Protein AF-A0A1G0MBU3-F1 (afdb_monomer_lite)

pLDDT: mean 91.63, std 8.99, range [45.06, 98.5]

Secondary structure (DSSP, 8-state):
-HHHHHHHHHHTT-HHHHHHHHHHHHS----SSS------PPP-TTTT-SHHHHHHHHHHHHHHHTTTSS-HHHHHHHTT---S-SSPPPPHHHHHH-TTS-HHHH-TT--

Radius of gyration: 19.27 Å; chains: 1; bounding box: 40×34×48 Å

Structure (mmCIF, N/CA/C/O backbone):
data_AF-A0A1G0MBU3-F1
#
_entry.id   AF-A0A1G0MBU3-F1
#
loop_
_atom_site.group_PDB
_atom_site.id
_atom_site.type_symbol
_atom_site.label_atom_id
_atom_site.label_alt_id
_atom_site.label_comp_id
_atom_site.label_asym_id
_atom_site.label_entity_id
_atom_site.label_seq_id
_atom_site.pdbx_PDB_ins_code
_atom_site.Cartn_x
_atom_site.Cartn_y
_atom_site.Cartn_z
_atom_site.occupancy
_atom_site.B_iso_or_equiv
_atom_site.auth_seq_id
_atom_site.auth_comp_id
_atom_site.auth_asym_id
_atom_site.auth_atom_id
_atom_site.pdbx_PDB_model_num
ATOM 1 N N . MET A 1 1 ? 7.750 2.031 7.744 1.00 77.62 1 MET A N 1
ATOM 2 C CA . MET A 1 1 ? 7.874 0.583 8.080 1.00 77.62 1 MET A CA 1
ATOM 3 C C . MET A 1 1 ? 6.643 -0.034 8.759 1.00 77.62 1 MET A C 1
ATOM 5 O O . MET A 1 1 ? 6.428 -1.227 8.572 1.00 77.62 1 MET A O 1
ATOM 9 N N . ARG A 1 2 ? 5.816 0.725 9.501 1.00 94.62 2 ARG A N 1
ATOM 10 C CA . ARG A 1 2 ? 4.640 0.194 10.230 1.00 94.62 2 ARG A CA 1
ATOM 11 C C . ARG A 1 2 ? 3.653 -0.585 9.347 1.00 94.62 2 ARG A C 1
ATOM 13 O O . ARG A 1 2 ? 3.274 -1.691 9.702 1.00 94.62 2 ARG A O 1
ATOM 20 N N . LEU A 1 3 ? 3.321 -0.073 8.159 1.00 97.00 3 LEU A N 1
ATOM 21 C CA . LEU A 1 3 ? 2.352 -0.721 7.258 1.00 97.00 3 LEU A CA 1
ATOM 22 C C . LEU A 1 3 ? 2.832 -2.063 6.672 1.00 97.00 3 LEU A C 1
ATOM 24 O O . LEU A 1 3 ? 2.009 -2.919 6.375 1.00 97.00 3 LEU A O 1
ATOM 28 N N . ILE A 1 4 ? 4.147 -2.285 6.543 1.00 97.06 4 ILE A N 1
ATOM 29 C CA . ILE A 1 4 ? 4.681 -3.607 6.161 1.00 97.06 4 ILE A CA 1
ATOM 30 C C . ILE A 1 4 ? 4.533 -4.595 7.323 1.00 97.06 4 ILE A C 1
ATOM 32 O O . ILE A 1 4 ? 4.121 -5.732 7.118 1.00 97.06 4 ILE A O 1
ATOM 36 N N . GLN A 1 5 ? 4.807 -4.161 8.556 1.00 98.12 5 GLN A N 1
ATOM 37 C CA . GLN A 1 5 ? 4.581 -4.994 9.743 1.00 98.12 5 GLN A CA 1
ATOM 38 C C . GLN A 1 5 ? 3.089 -5.310 9.931 1.00 98.12 5 GLN A C 1
ATOM 40 O O . GLN A 1 5 ? 2.741 -6.434 10.292 1.00 98.12 5 GLN A O 1
ATOM 45 N N . ALA A 1 6 ? 2.205 -4.352 9.640 1.00 98.31 6 ALA A N 1
ATOM 46 C CA . ALA A 1 6 ? 0.761 -4.566 9.650 1.00 98.31 6 ALA A CA 1
ATOM 47 C C . ALA A 1 6 ? 0.348 -5.623 8.617 1.00 98.31 6 ALA A C 1
ATOM 49 O O . ALA A 1 6 ? -0.424 -6.521 8.940 1.00 98.31 6 ALA A O 1
ATOM 50 N N . GLU A 1 7 ? 0.911 -5.568 7.403 1.00 97.69 7 GLU A N 1
ATOM 51 C CA . GLU A 1 7 ? 0.670 -6.573 6.361 1.00 97.69 7 GLU A CA 1
ATOM 52 C C . GLU A 1 7 ? 1.082 -7.974 6.822 1.00 97.69 7 GLU A C 1
ATOM 54 O O . GLU A 1 7 ? 0.310 -8.916 6.657 1.00 97.69 7 GLU A O 1
ATOM 59 N N . VAL A 1 8 ? 2.262 -8.119 7.433 1.00 98.06 8 VAL A N 1
ATOM 60 C CA . VAL A 1 8 ? 2.730 -9.411 7.963 1.00 98.06 8 VAL A CA 1
ATOM 61 C C . VAL A 1 8 ? 1.760 -9.952 9.012 1.00 98.06 8 VAL A C 1
ATOM 63 O O . VAL A 1 8 ? 1.326 -11.098 8.904 1.00 98.06 8 VAL A O 1
ATOM 66 N N . ASN A 1 9 ? 1.3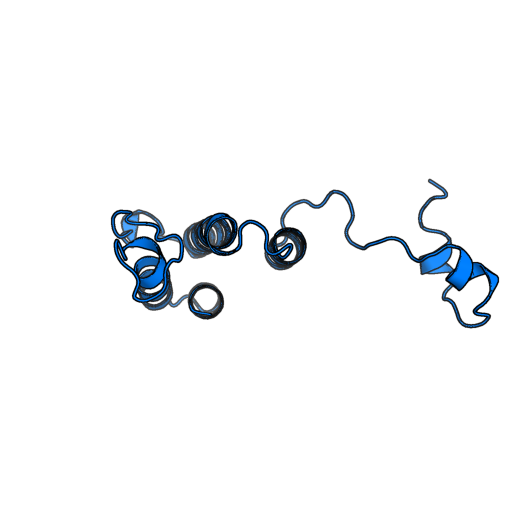60 -9.122 9.980 1.00 98.50 9 ASN A N 1
ATOM 67 C CA . ASN A 1 9 ? 0.394 -9.517 11.007 1.00 98.50 9 ASN A CA 1
ATOM 68 C C . ASN A 1 9 ? -0.951 -9.925 10.393 1.00 98.50 9 ASN A C 1
ATOM 70 O O . ASN A 1 9 ? -1.491 -10.973 10.741 1.00 98.50 9 ASN A O 1
ATOM 74 N N . ALA A 1 10 ? -1.462 -9.154 9.430 1.00 98.12 10 ALA A N 1
ATOM 75 C CA . ALA A 1 10 ? -2.698 -9.484 8.731 1.00 98.12 10 ALA A CA 1
ATOM 76 C C . ALA A 1 10 ? -2.579 -10.819 7.978 1.00 98.12 10 ALA A C 1
ATOM 78 O O . ALA A 1 10 ? -3.469 -11.660 8.086 1.00 98.12 10 ALA A O 1
ATOM 79 N N . ARG A 1 11 ? -1.466 -11.068 7.271 1.00 97.62 11 ARG A N 1
ATOM 80 C CA . ARG A 1 11 ? -1.195 -12.336 6.562 1.00 97.62 11 ARG A CA 1
ATOM 81 C C . ARG A 1 11 ? -1.109 -13.546 7.501 1.00 97.62 11 ARG A C 1
ATOM 83 O O . ARG A 1 11 ? -1.481 -14.640 7.095 1.00 97.62 11 ARG A O 1
ATOM 90 N N . GLN A 1 12 ? -0.695 -13.343 8.750 1.00 98.00 12 GLN A N 1
ATOM 91 C CA . GLN A 1 12 ? -0.669 -14.371 9.798 1.00 98.00 12 GLN A CA 1
ATOM 92 C C . GLN A 1 12 ? -2.007 -14.540 10.543 1.00 98.00 12 GLN A C 1
ATOM 94 O O . GLN A 1 12 ? -2.116 -15.410 11.399 1.00 98.00 12 GLN A O 1
ATOM 99 N N . GLY A 1 13 ? -3.023 -13.723 10.241 1.00 97.00 13 GLY A N 1
ATOM 100 C CA . GLY A 1 13 ? -4.325 -13.748 10.920 1.00 97.00 13 GLY A CA 1
ATOM 101 C C . GLY A 1 13 ? -4.398 -12.906 12.202 1.00 97.00 13 GLY A C 1
ATOM 102 O O . GLY A 1 13 ? -5.452 -12.833 12.829 1.00 97.00 13 GLY A O 1
ATOM 103 N N . ASN A 1 14 ? -3.325 -12.199 12.567 1.00 98.00 14 ASN A N 1
ATOM 104 C CA . ASN A 1 14 ? -3.247 -11.347 13.756 1.00 98.00 14 ASN A CA 1
ATOM 105 C C . ASN A 1 14 ? -3.867 -9.962 13.492 1.00 98.00 14 ASN A C 1
ATOM 107 O O . ASN A 1 14 ? -3.171 -8.945 13.445 1.00 98.00 14 ASN A O 1
ATOM 111 N N . LEU A 1 15 ? -5.190 -9.910 13.295 1.00 98.00 15 LEU A N 1
ATOM 112 C CA . LEU A 1 15 ? -5.879 -8.686 12.857 1.00 98.00 15 LEU A CA 1
ATOM 113 C C . LEU A 1 15 ? -5.815 -7.542 13.875 1.00 98.00 15 LEU A C 1
ATOM 115 O O . LEU A 1 15 ? -5.699 -6.392 13.464 1.00 98.00 15 LEU A O 1
ATOM 119 N N . GLN A 1 16 ? -5.835 -7.829 15.180 1.00 98.12 16 GLN A N 1
ATOM 120 C CA . GLN A 1 16 ? -5.709 -6.780 16.200 1.00 98.12 16 GLN A CA 1
ATOM 121 C C . GLN A 1 16 ? -4.339 -6.091 16.126 1.00 98.12 16 GLN A C 1
ATOM 123 O O . GLN A 1 16 ? -4.269 -4.870 16.051 1.00 98.12 16 GLN A O 1
ATOM 128 N N . ALA A 1 17 ? -3.254 -6.866 16.038 1.00 98.31 17 ALA A N 1
ATOM 129 C CA . ALA A 1 17 ? -1.905 -6.314 15.913 1.00 98.31 17 ALA A CA 1
ATOM 130 C C . ALA A 1 17 ? -1.723 -5.522 14.603 1.00 98.31 17 ALA A C 1
ATOM 132 O O . ALA A 1 17 ? -1.063 -4.482 14.581 1.00 98.31 17 ALA A O 1
ATOM 133 N N . ALA A 1 18 ? -2.337 -5.983 13.507 1.00 98.50 18 ALA A N 1
ATOM 134 C CA . ALA A 1 18 ? -2.360 -5.237 12.251 1.00 98.50 18 ALA A CA 1
ATOM 135 C C . ALA A 1 18 ? -3.124 -3.907 12.385 1.00 98.50 18 ALA A C 1
ATOM 137 O O . ALA A 1 18 ? -2.630 -2.874 11.929 1.00 98.50 18 ALA A O 1
ATOM 138 N N . LEU A 1 19 ? -4.288 -3.919 13.046 1.00 98.38 19 LEU A N 1
ATOM 139 C CA . LEU A 1 19 ? -5.105 -2.731 13.291 1.00 98.38 19 LEU A CA 1
ATOM 140 C C . LEU A 1 19 ? -4.348 -1.682 14.107 1.00 98.38 19 LEU A C 1
ATOM 142 O O . LEU A 1 19 ? -4.361 -0.505 13.750 1.00 98.38 19 LEU A O 1
ATOM 146 N N . ASP A 1 20 ? -3.666 -2.104 15.171 1.00 98.31 20 ASP A N 1
ATOM 147 C CA . ASP A 1 20 ? -2.908 -1.202 16.040 1.00 98.31 20 ASP A CA 1
ATOM 148 C C . ASP A 1 20 ? -1.820 -0.467 15.243 1.00 98.31 20 ASP A C 1
ATOM 150 O O . ASP A 1 20 ? -1.659 0.749 15.361 1.00 98.31 20 ASP A O 1
ATOM 154 N N . LEU A 1 21 ? -1.115 -1.184 14.361 1.00 98.44 21 LEU A N 1
ATOM 155 C CA . LEU A 1 21 ? -0.094 -0.612 13.481 1.00 98.44 21 LEU A CA 1
ATOM 156 C C . LEU A 1 21 ? -0.676 0.312 12.400 1.00 98.44 21 LEU A C 1
ATOM 158 O O . LEU A 1 21 ? -0.058 1.329 12.084 1.00 98.44 21 LEU A O 1
ATOM 162 N N . VAL A 1 22 ? -1.846 -0.014 11.842 1.00 98.06 22 VAL A N 1
ATOM 163 C CA . VAL A 1 22 ? -2.570 0.860 10.899 1.00 98.06 22 VAL A CA 1
ATOM 164 C C . VAL A 1 22 ? -2.988 2.157 11.591 1.00 98.06 22 VAL A C 1
ATOM 166 O O . VAL A 1 22 ? -2.732 3.249 11.082 1.00 98.06 22 VAL A O 1
ATOM 169 N N . ASN A 1 23 ? -3.563 2.061 12.788 1.00 98.06 23 ASN A N 1
ATOM 170 C CA . ASN A 1 23 ? -4.014 3.223 13.544 1.00 98.06 23 ASN A CA 1
ATOM 171 C C . ASN A 1 23 ? -2.852 4.136 13.962 1.00 98.06 23 ASN A C 1
ATOM 173 O O . ASN A 1 23 ? -3.023 5.349 13.964 1.00 98.06 23 ASN A O 1
ATOM 177 N N . GLN A 1 24 ? -1.651 3.600 14.200 1.00 96.25 24 GLN A N 1
ATOM 178 C CA . GLN A 1 24 ? -0.445 4.411 14.436 1.00 96.25 24 GLN A CA 1
ATOM 179 C C . GLN A 1 24 ? -0.010 5.278 13.243 1.00 96.25 24 GLN A C 1
ATOM 181 O O . GLN A 1 24 ? 0.803 6.183 13.425 1.00 96.25 24 GLN A O 1
ATOM 186 N N . VAL A 1 25 ? -0.468 4.980 12.026 1.00 95.19 25 VAL A N 1
ATOM 187 C CA . VAL A 1 25 ? -0.241 5.825 10.837 1.00 95.19 25 VAL A CA 1
ATOM 188 C C . VAL A 1 25 ? -1.429 6.757 10.612 1.00 95.19 25 VAL A C 1
ATOM 190 O O . VAL A 1 25 ? -1.264 7.913 10.242 1.00 95.19 25 VAL A O 1
ATOM 193 N N . ARG A 1 26 ? -2.637 6.268 10.893 1.00 96.44 26 ARG A N 1
ATOM 194 C CA . ARG A 1 26 ? -3.889 6.953 10.582 1.00 96.44 26 ARG A CA 1
ATOM 195 C C . ARG A 1 26 ? -4.236 8.107 11.532 1.00 96.44 26 ARG A C 1
ATOM 197 O O . ARG A 1 26 ? -4.795 9.105 11.085 1.00 96.44 26 ARG A O 1
ATOM 204 N N . THR A 1 27 ? -3.947 7.977 12.827 1.00 97.25 27 THR A N 1
ATOM 205 C CA . THR A 1 27 ? -4.416 8.918 13.863 1.00 97.25 27 THR A CA 1
ATOM 206 C C . THR A 1 27 ? -3.536 10.132 14.172 1.00 97.25 27 THR A C 1
ATOM 208 O O . THR A 1 27 ? -4.097 11.110 14.672 1.00 97.25 27 THR A O 1
ATOM 211 N N . PRO A 1 28 ? -2.208 10.145 13.930 1.00 95.00 28 PRO A N 1
ATOM 212 C CA . PRO A 1 28 ? -1.400 11.325 14.220 1.00 95.00 28 PRO A CA 1
ATOM 213 C C . PRO A 1 28 ? -1.918 12.576 13.499 1.00 95.00 28 PRO A C 1
ATOM 215 O O . PRO A 1 28 ? -2.145 12.555 12.29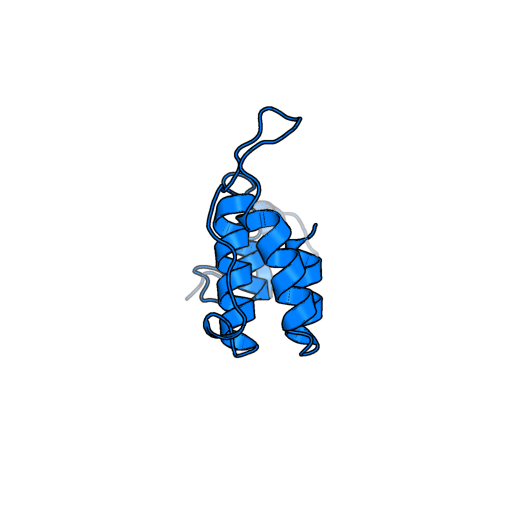1 1.00 95.00 28 PRO A O 1
ATOM 218 N N . CYS A 1 29 ? -2.082 13.667 14.252 1.00 95.38 29 CYS A N 1
ATOM 219 C CA . CYS A 1 29 ? -2.450 14.997 13.743 1.00 95.38 29 CYS A CA 1
ATOM 220 C C . CYS A 1 29 ? -1.286 15.995 13.783 1.00 95.38 29 CYS A C 1
ATOM 222 O O . CYS A 1 29 ? -1.436 17.143 13.376 1.00 95.38 29 CYS A O 1
ATOM 224 N N . THR A 1 30 ? -0.130 15.569 14.287 1.00 93.69 30 THR A N 1
ATOM 225 C CA . THR A 1 30 ? 1.096 16.360 14.369 1.00 93.69 30 THR A CA 1
ATOM 226 C C . THR A 1 30 ? 2.294 15.451 14.114 1.00 93.69 30 THR A C 1
ATOM 228 O O . THR A 1 30 ? 2.243 14.252 14.394 1.00 93.69 30 THR A O 1
ATOM 231 N N . SER A 1 31 ? 3.374 16.022 13.587 1.00 90.00 31 SER A N 1
ATOM 232 C CA . SER A 1 31 ? 4.676 15.366 13.499 1.00 90.00 31 SER A CA 1
ATOM 233 C C . SER A 1 31 ? 5.769 16.328 13.957 1.00 90.00 31 SER A C 1
ATOM 235 O O . SER A 1 31 ? 5.605 17.547 13.919 1.00 90.00 31 SER A O 1
ATOM 237 N N . VAL A 1 32 ? 6.874 15.760 14.441 1.00 91.69 32 VAL A N 1
ATOM 238 C CA . VAL A 1 32 ? 8.093 16.506 14.786 1.00 91.69 32 VAL A CA 1
ATOM 239 C C . VAL A 1 32 ? 8.776 17.024 13.518 1.00 91.69 32 VAL A C 1
ATOM 241 O O . VAL A 1 32 ? 9.434 18.062 13.544 1.00 91.69 32 VAL A O 1
ATOM 244 N N . LEU A 1 33 ? 8.615 16.304 12.408 1.00 87.25 33 LEU A N 1
ATOM 245 C CA . LEU A 1 33 ? 9.077 16.720 11.092 1.00 87.25 33 LEU A CA 1
ATOM 246 C C . LEU A 1 33 ? 7.953 17.484 10.383 1.00 87.25 33 LEU A C 1
ATOM 248 O O . LEU A 1 33 ? 6.774 17.247 10.636 1.00 87.25 33 LEU A O 1
ATOM 252 N N . ALA A 1 34 ? 8.312 18.386 9.467 1.00 85.12 34 ALA A N 1
ATOM 253 C CA . ALA A 1 34 ? 7.357 19.074 8.593 1.00 85.12 34 ALA A CA 1
ATOM 254 C C . ALA A 1 34 ? 6.847 18.131 7.483 1.00 85.12 34 ALA A C 1
ATOM 256 O O . ALA A 1 34 ? 6.999 18.404 6.293 1.00 85.12 34 ALA A O 1
ATOM 257 N N . GLU A 1 35 ? 6.300 16.986 7.885 1.00 84.56 35 GLU A N 1
ATOM 258 C CA . GLU A 1 35 ? 5.772 15.944 7.013 1.00 84.56 35 GLU A CA 1
ATOM 259 C C . GLU A 1 35 ? 4.235 15.937 7.032 1.00 84.56 35 GLU A C 1
ATOM 261 O O . GLU A 1 35 ? 3.619 16.366 8.015 1.00 84.56 35 GLU A O 1
ATOM 266 N N . PRO A 1 36 ? 3.587 15.464 5.954 1.00 85.38 36 PRO A N 1
ATOM 267 C CA . PRO A 1 36 ? 2.148 15.253 5.951 1.00 85.38 36 PRO A CA 1
ATOM 268 C C . PRO A 1 36 ? 1.735 14.265 7.045 1.00 85.38 36 PRO A C 1
ATOM 270 O O . PRO A 1 36 ? 2.383 13.242 7.250 1.00 85.38 36 PRO A O 1
ATOM 273 N N . VAL A 1 37 ? 0.621 14.549 7.714 1.00 91.31 37 VAL A N 1
ATOM 274 C CA . VAL A 1 37 ? 0.004 13.662 8.707 1.00 91.31 37 VAL A CA 1
ATOM 275 C C . VAL A 1 37 ? -1.442 13.388 8.317 1.00 91.31 37 VAL A C 1
ATOM 277 O O . VAL A 1 37 ? -2.099 14.241 7.721 1.00 91.31 37 VAL A O 1
ATOM 280 N N . ALA A 1 38 ? -1.945 12.198 8.641 1.00 93.62 38 ALA A N 1
ATOM 281 C CA . ALA A 1 38 ? -3.281 11.783 8.223 1.00 93.62 38 ALA A CA 1
ATOM 282 C C . ALA A 1 38 ? -4.397 12.481 9.020 1.00 93.62 38 ALA A C 1
ATOM 284 O O . ALA A 1 38 ? -5.380 12.926 8.432 1.00 93.62 38 ALA A O 1
ATOM 285 N N . CYS A 1 39 ? -4.255 12.582 10.347 1.00 95.81 39 CYS A N 1
ATOM 286 C CA . CYS A 1 39 ? -5.268 13.112 11.267 1.00 95.81 39 CYS A CA 1
ATO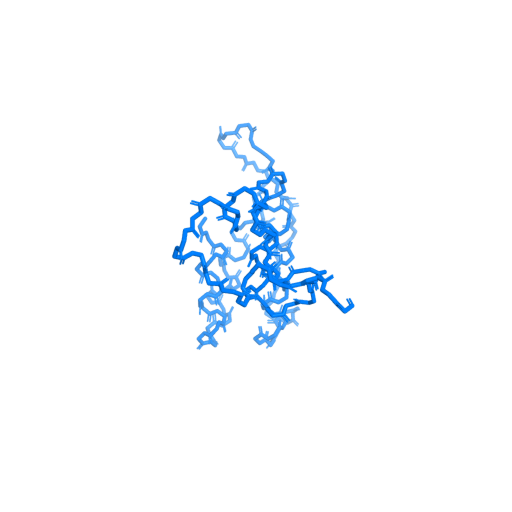M 287 C C . CYS A 1 39 ? -6.677 12.524 11.044 1.00 95.81 39 CYS A C 1
ATOM 289 O O . CYS A 1 39 ? -7.683 13.234 11.010 1.00 95.81 39 CYS A O 1
ATOM 291 N N . LEU A 1 40 ? -6.756 11.206 10.853 1.00 96.62 40 LEU A N 1
ATOM 292 C CA . LEU A 1 40 ? -8.007 10.494 10.612 1.00 96.62 40 LEU A CA 1
ATOM 293 C C . LEU A 1 40 ? -8.442 9.705 11.858 1.00 96.62 40 LEU A C 1
ATOM 295 O O . LEU A 1 40 ? -7.601 9.243 12.630 1.00 96.62 40 LEU A O 1
ATOM 299 N N . PRO A 1 41 ? -9.755 9.475 12.050 1.00 97.50 41 PRO A N 1
ATOM 300 C CA . PRO A 1 41 ? -10.236 8.625 13.132 1.00 97.50 41 PRO A CA 1
ATOM 301 C C . PRO A 1 41 ? -9.645 7.216 13.059 1.00 97.50 41 PRO A C 1
ATOM 303 O O . PRO A 1 41 ? -9.491 6.653 11.966 1.00 97.50 41 PRO A O 1
ATOM 306 N N . ALA A 1 42 ? -9.374 6.640 14.232 1.00 98.00 42 ALA A N 1
ATOM 307 C CA . ALA A 1 42 ? -8.963 5.250 14.355 1.00 98.00 42 ALA A CA 1
ATOM 308 C C . ALA A 1 42 ? -10.018 4.321 13.743 1.00 98.00 42 ALA A C 1
ATOM 310 O O . ALA A 1 42 ? -11.223 4.521 13.907 1.00 98.00 42 ALA A O 1
ATOM 311 N N . LEU A 1 43 ? -9.552 3.288 13.053 1.00 97.81 43 LEU A N 1
ATOM 312 C CA . LEU A 1 43 ? -10.390 2.189 12.611 1.00 97.81 43 LEU A CA 1
ATOM 313 C C . LEU A 1 43 ? -10.637 1.219 13.763 1.00 97.81 43 LEU A C 1
ATOM 315 O O . LEU A 1 43 ? -9.832 1.086 14.687 1.00 97.81 43 LEU A O 1
ATOM 319 N N . THR A 1 44 ? -11.745 0.502 13.664 1.00 98.06 44 THR A N 1
ATOM 320 C CA . THR A 1 44 ? -12.126 -0.579 14.573 1.00 98.06 44 THR A CA 1
ATOM 321 C C . THR A 1 44 ? -12.058 -1.921 13.852 1.00 98.06 44 THR A C 1
ATOM 323 O O . THR A 1 44 ? -12.210 -1.982 12.630 1.00 98.06 44 THR A O 1
ATOM 326 N N . LEU A 1 45 ? -11.911 -3.021 14.599 1.00 95.62 45 LEU A N 1
ATOM 327 C CA . LEU A 1 45 ? -11.963 -4.366 14.014 1.00 95.62 45 LEU A CA 1
ATOM 328 C C . LEU A 1 45 ? -13.273 -4.630 13.259 1.00 95.62 45 LEU A C 1
ATOM 330 O O . LEU A 1 45 ? -13.257 -5.355 12.275 1.00 95.62 45 LEU A O 1
ATOM 334 N N . GLY A 1 46 ? -14.392 -4.015 13.657 1.00 95.56 46 GLY A N 1
ATOM 335 C CA . GLY A 1 46 ? -15.661 -4.151 12.935 1.00 95.56 46 GLY A CA 1
ATOM 336 C C . GLY A 1 46 ? -15.604 -3.628 11.494 1.00 95.56 46 GLY A C 1
ATOM 337 O O . GLY A 1 46 ? -16.268 -4.177 10.621 1.00 95.56 46 GLY A O 1
ATOM 338 N N . GLN A 1 47 ? -14.778 -2.612 11.226 1.00 97.00 47 GLN A N 1
ATOM 339 C CA . GLN A 1 47 ? -14.603 -2.029 9.888 1.00 97.00 47 GLN A CA 1
ATOM 340 C C . GLN A 1 47 ? -13.636 -2.833 9.005 1.00 97.00 47 GLN A C 1
ATOM 342 O O . GLN A 1 47 ? -13.694 -2.727 7.784 1.00 97.00 47 GLN A O 1
ATOM 347 N N . VAL A 1 48 ? -12.753 -3.630 9.611 1.00 96.88 48 VAL A N 1
ATOM 348 C CA . VAL A 1 48 ? -11.721 -4.443 8.942 1.00 96.88 48 VAL A CA 1
ATOM 349 C C . VAL A 1 48 ? -11.705 -5.860 9.523 1.00 96.88 48 VAL A C 1
ATOM 351 O O . VAL A 1 48 ? -10.679 -6.379 9.958 1.00 96.88 48 VAL A O 1
ATOM 354 N N . SER A 1 49 ? -12.883 -6.484 9.554 1.00 95.38 49 SER A N 1
ATOM 355 C CA . SER A 1 49 ? -13.151 -7.721 10.304 1.00 95.38 49 SER A CA 1
ATOM 356 C C . SER A 1 49 ? -12.597 -8.992 9.664 1.00 95.38 49 SER A C 1
ATOM 358 O O . SER A 1 49 ? -12.572 -10.046 10.297 1.00 95.38 49 SER A O 1
ATOM 360 N N . THR A 1 50 ? -12.142 -8.911 8.414 1.00 97.75 50 THR A N 1
ATOM 361 C CA . THR A 1 50 ? -11.553 -10.034 7.683 1.00 97.75 50 THR A CA 1
ATOM 362 C C . THR A 1 50 ? -10.119 -9.720 7.289 1.00 97.75 50 THR A C 1
ATOM 364 O O . THR A 1 50 ? -9.741 -8.562 7.109 1.00 97.75 50 THR A O 1
ATOM 367 N N . GLN A 1 51 ? -9.322 -10.770 7.086 1.00 97.69 51 GLN A N 1
ATOM 368 C CA . GLN A 1 51 ? -7.965 -10.638 6.561 1.00 97.69 51 GLN A CA 1
ATOM 369 C C . GLN A 1 51 ? -7.936 -9.864 5.237 1.00 97.69 51 GLN A C 1
ATOM 371 O O . GLN A 1 51 ? -7.099 -8.982 5.068 1.00 97.69 51 GLN A O 1
ATOM 376 N N . ALA A 1 52 ? -8.865 -10.152 4.322 1.00 96.88 52 ALA A N 1
ATOM 377 C CA . ALA A 1 52 ? -8.964 -9.453 3.045 1.00 96.88 52 ALA A CA 1
ATOM 378 C C . ALA A 1 52 ? -9.268 -7.957 3.233 1.00 96.88 52 ALA A C 1
ATOM 380 O O . ALA A 1 52 ? -8.560 -7.125 2.672 1.00 96.88 52 ALA A O 1
ATOM 381 N N . ALA A 1 53 ? -10.242 -7.609 4.084 1.00 97.69 53 ALA A N 1
ATOM 382 C CA . ALA A 1 53 ? -10.579 -6.214 4.371 1.00 97.69 53 ALA A CA 1
ATOM 383 C C . ALA A 1 53 ? -9.414 -5.454 5.028 1.00 97.69 53 ALA A C 1
ATOM 385 O O . ALA A 1 53 ? -9.141 -4.310 4.670 1.00 97.69 53 ALA A O 1
ATOM 386 N N . MET A 1 54 ? -8.689 -6.096 5.950 1.00 98.38 54 MET A N 1
ATOM 387 C CA . MET A 1 54 ? -7.490 -5.520 6.562 1.00 98.38 54 MET A CA 1
ATOM 388 C C . MET A 1 54 ? -6.382 -5.294 5.525 1.00 98.38 54 MET A C 1
ATOM 390 O O . MET A 1 54 ? -5.768 -4.232 5.506 1.00 98.38 54 MET A O 1
ATOM 394 N N . LEU A 1 55 ? -6.135 -6.263 4.640 1.00 97.94 55 LEU A N 1
ATOM 395 C CA . LEU A 1 55 ? -5.140 -6.137 3.573 1.00 97.94 55 LEU A CA 1
ATOM 396 C C . LEU A 1 55 ? -5.505 -5.027 2.578 1.00 97.94 55 LEU A C 1
ATOM 398 O O . LEU A 1 55 ? -4.638 -4.231 2.220 1.00 97.94 55 LEU A O 1
ATOM 402 N N . ASP A 1 56 ? -6.771 -4.922 2.176 1.00 97.38 56 ASP A N 1
ATOM 403 C CA . ASP A 1 56 ? -7.237 -3.838 1.307 1.00 97.38 56 ASP A CA 1
ATOM 404 C C . ASP A 1 56 ? -7.097 -2.469 1.984 1.00 97.38 56 ASP A C 1
ATOM 406 O O . ASP A 1 56 ? -6.652 -1.507 1.351 1.00 97.38 56 ASP A O 1
ATOM 410 N N . GLN A 1 57 ? -7.392 -2.381 3.283 1.00 97.69 57 GLN A N 1
ATOM 411 C CA . GLN A 1 57 ? -7.177 -1.155 4.043 1.00 97.69 57 GLN A CA 1
ATOM 412 C C . GLN A 1 57 ? -5.689 -0.802 4.141 1.00 97.69 57 GLN A C 1
ATOM 414 O O . GLN A 1 57 ? -5.327 0.346 3.903 1.00 97.69 57 GLN A O 1
ATOM 419 N N . ILE A 1 58 ? -4.814 -1.766 4.435 1.00 97.94 58 ILE A N 1
ATOM 420 C CA . ILE A 1 58 ? -3.361 -1.547 4.475 1.00 97.94 58 ILE A CA 1
ATOM 421 C C . ILE A 1 58 ? -2.862 -1.039 3.122 1.00 97.94 58 ILE A C 1
ATOM 423 O O . ILE A 1 58 ? -2.090 -0.084 3.081 1.00 97.94 58 ILE A O 1
ATOM 427 N N . LEU A 1 59 ? -3.314 -1.639 2.017 1.00 97.50 59 LEU A N 1
ATOM 428 C CA . LEU A 1 59 ? -2.957 -1.184 0.677 1.00 97.50 59 LEU A CA 1
ATOM 429 C C . LEU A 1 59 ? -3.409 0.263 0.439 1.00 97.50 59 LEU A C 1
ATOM 431 O O . LEU A 1 59 ? -2.634 1.057 -0.087 1.00 97.50 59 LEU A O 1
ATOM 435 N N . LYS A 1 60 ? -4.621 0.622 0.877 1.00 96.31 60 LYS A N 1
ATOM 436 C CA . LYS A 1 60 ? -5.133 1.993 0.789 1.00 96.31 60 LYS A CA 1
ATOM 437 C C . LYS A 1 60 ? -4.290 2.980 1.597 1.00 96.31 60 LYS A C 1
ATOM 439 O O . LYS A 1 60 ? -3.945 4.030 1.075 1.00 96.31 60 LYS A O 1
ATOM 444 N N . GLU A 1 61 ? -3.940 2.664 2.842 1.00 96.44 61 GLU A N 1
ATOM 445 C CA . GLU A 1 61 ? -3.092 3.551 3.654 1.00 96.44 61 GLU A CA 1
ATOM 446 C C . GLU A 1 61 ? -1.705 3.728 3.019 1.00 96.44 61 GLU A C 1
ATOM 448 O O . GLU A 1 61 ? -1.171 4.833 2.994 1.00 96.44 61 GLU A O 1
ATOM 453 N N . ARG A 1 62 ? -1.138 2.662 2.434 1.00 96.50 62 ARG A N 1
ATOM 454 C CA . ARG A 1 62 ? 0.152 2.730 1.727 1.00 96.50 62 ARG A CA 1
ATOM 455 C C . ARG A 1 62 ? 0.119 3.661 0.516 1.00 96.50 62 ARG A C 1
ATOM 457 O O . ARG A 1 62 ? 1.130 4.302 0.241 1.00 96.50 62 ARG A O 1
ATOM 464 N N . ASP A 1 63 ? -1.014 3.752 -0.177 1.00 94.12 63 ASP A N 1
ATOM 465 C CA . ASP A 1 63 ? -1.173 4.630 -1.343 1.00 94.12 63 ASP A CA 1
ATOM 466 C C . ASP A 1 63 ? -1.043 6.106 -0.991 1.00 94.12 63 ASP A C 1
ATOM 468 O O . ASP A 1 63 ? -0.467 6.873 -1.763 1.00 94.12 63 ASP A O 1
ATOM 472 N N . TYR A 1 64 ? -1.566 6.490 0.173 1.00 93.69 64 TYR A N 1
ATOM 473 C CA . TYR A 1 64 ? -1.488 7.860 0.666 1.00 93.69 64 TYR A CA 1
ATOM 474 C C . TYR A 1 64 ? -0.147 8.138 1.343 1.00 93.69 64 TYR A C 1
ATOM 476 O O . TYR A 1 64 ? 0.507 9.123 1.011 1.00 93.69 64 TYR A O 1
ATOM 484 N N . GLU A 1 65 ? 0.293 7.246 2.231 1.00 92.25 65 GLU A N 1
ATOM 485 C CA . GLU A 1 65 ? 1.534 7.405 2.999 1.00 92.25 65 GLU A CA 1
ATOM 486 C C . GLU A 1 65 ? 2.770 7.514 2.093 1.00 92.25 65 GLU A C 1
ATOM 488 O O . GLU A 1 65 ? 3.703 8.263 2.370 1.00 92.25 65 GLU A O 1
ATOM 493 N N . LEU A 1 66 ? 2.789 6.755 0.992 1.00 92.88 66 LEU A N 1
ATOM 494 C CA . LEU A 1 66 ? 3.931 6.667 0.077 1.00 92.88 66 LEU A CA 1
ATOM 495 C C . LEU A 1 66 ? 3.650 7.362 -1.260 1.00 92.88 66 LEU A C 1
ATOM 497 O O . LEU A 1 66 ? 4.269 7.047 -2.285 1.00 92.88 66 LEU A O 1
ATOM 501 N N . TYR A 1 67 ? 2.715 8.314 -1.259 1.00 92.50 67 TYR A N 1
ATOM 502 C CA . TYR A 1 67 ? 2.440 9.151 -2.417 1.00 92.50 67 TYR A CA 1
ATOM 503 C C . TYR A 1 67 ? 3.726 9.857 -2.886 1.00 92.50 67 TYR A C 1
ATOM 505 O O . TYR A 1 67 ? 4.548 10.290 -2.082 1.00 92.50 67 TYR A O 1
ATOM 513 N N . LEU A 1 68 ? 3.925 9.924 -4.207 1.00 92.38 68 LEU A N 1
ATOM 514 C CA . LEU A 1 68 ? 5.144 10.422 -4.876 1.00 92.38 68 LEU A CA 1
ATOM 515 C C . LEU A 1 68 ? 6.441 9.631 -4.624 1.00 92.38 68 LEU A C 1
ATOM 517 O O . LEU A 1 68 ? 7.498 10.063 -5.072 1.00 92.38 68 LEU A O 1
ATOM 521 N N . GLN A 1 69 ? 6.386 8.446 -4.007 1.00 93.31 69 GLN A N 1
ATOM 522 C CA . GLN A 1 69 ? 7.583 7.610 -3.807 1.00 93.31 69 GLN A CA 1
ATOM 523 C C . GLN A 1 69 ? 7.773 6.515 -4.871 1.00 93.31 69 GLN A C 1
ATOM 525 O O . GLN A 1 69 ? 8.734 5.755 -4.816 1.00 93.31 69 GLN A O 1
ATOM 530 N N . GLY A 1 70 ? 6.856 6.381 -5.836 1.00 92.56 70 GLY A N 1
ATOM 531 C CA . GLY A 1 70 ? 6.995 5.431 -6.954 1.00 92.56 70 GLY A CA 1
ATOM 532 C C . GLY A 1 70 ? 6.828 3.946 -6.592 1.00 92.56 70 GLY A C 1
ATOM 533 O O . GLY A 1 70 ? 7.030 3.078 -7.436 1.00 92.56 70 GLY A O 1
ATOM 534 N N . VAL A 1 71 ? 6.417 3.620 -5.364 1.00 93.81 71 VAL A N 1
ATOM 535 C CA . VAL A 1 71 ? 6.316 2.227 -4.880 1.00 93.81 71 VAL A CA 1
ATOM 536 C C . VAL A 1 71 ? 4.979 1.541 -5.181 1.00 93.81 71 VAL A C 1
ATOM 538 O O . VAL A 1 71 ? 4.852 0.328 -5.005 1.00 93.81 71 VAL A O 1
ATOM 541 N N . ARG A 1 72 ? 3.983 2.292 -5.670 1.00 93.81 72 ARG A N 1
ATOM 542 C CA . ARG A 1 72 ? 2.612 1.803 -5.902 1.00 93.81 72 ARG A CA 1
ATOM 543 C C . ARG A 1 72 ? 2.560 0.575 -6.807 1.00 93.81 72 ARG A C 1
ATOM 545 O O . ARG A 1 72 ? 1.842 -0.372 -6.508 1.00 93.81 72 ARG A O 1
ATOM 552 N N . TRP A 1 73 ? 3.317 0.575 -7.902 1.00 92.81 73 TRP A N 1
ATOM 553 C CA . TRP A 1 73 ? 3.324 -0.543 -8.849 1.00 92.81 73 TRP A CA 1
ATOM 554 C C . TRP A 1 73 ? 3.792 -1.850 -8.189 1.00 92.81 73 TRP A C 1
ATOM 556 O O . TRP A 1 73 ? 3.155 -2.893 -8.340 1.00 92.81 73 TRP A O 1
ATOM 566 N N . SER A 1 74 ? 4.846 -1.777 -7.372 1.00 92.69 74 SER A N 1
ATOM 567 C CA . SER A 1 74 ? 5.366 -2.919 -6.616 1.00 92.69 74 SER A CA 1
ATOM 568 C C . SER A 1 74 ? 4.374 -3.425 -5.565 1.00 92.69 74 SER A C 1
ATOM 570 O O . SER A 1 74 ? 4.256 -4.635 -5.364 1.00 92.69 74 SER A O 1
ATOM 572 N N . ASP A 1 75 ? 3.641 -2.520 -4.911 1.00 95.44 75 ASP A N 1
ATOM 573 C CA . ASP A 1 75 ? 2.599 -2.886 -3.948 1.00 95.44 75 ASP A CA 1
ATOM 574 C C . ASP A 1 75 ? 1.405 -3.562 -4.624 1.00 95.44 75 ASP A C 1
ATOM 576 O O . ASP A 1 75 ? 0.981 -4.627 -4.177 1.00 95.44 75 ASP A O 1
ATOM 580 N N . LEU A 1 76 ? 0.913 -3.013 -5.738 1.00 95.00 76 LEU A N 1
ATOM 581 C CA . LEU A 1 76 ? -0.147 -3.638 -6.531 1.00 95.00 76 LEU A CA 1
ATOM 582 C C . LEU A 1 76 ? 0.240 -5.062 -6.944 1.00 95.00 76 LEU A C 1
ATOM 584 O O . LEU A 1 76 ? -0.550 -5.985 -6.756 1.00 95.00 76 LEU A O 1
ATOM 588 N N . ARG A 1 77 ? 1.483 -5.263 -7.403 1.00 93.19 77 ARG A N 1
ATOM 589 C CA . ARG A 1 77 ? 2.008 -6.595 -7.728 1.00 93.19 77 ARG A CA 1
ATOM 590 C C . ARG A 1 77 ? 2.000 -7.533 -6.518 1.00 93.19 77 ARG A C 1
ATOM 592 O O . ARG A 1 77 ? 1.516 -8.654 -6.621 1.00 93.19 77 ARG A O 1
ATOM 599 N N . ARG A 1 78 ? 2.502 -7.086 -5.357 1.00 92.06 78 ARG A N 1
ATOM 600 C CA . ARG A 1 78 ? 2.560 -7.896 -4.118 1.00 92.06 78 ARG A CA 1
ATOM 601 C C . ARG A 1 78 ? 1.171 -8.267 -3.586 1.00 92.06 78 ARG A C 1
ATOM 603 O O . ARG A 1 78 ? 0.997 -9.328 -2.990 1.00 92.06 78 ARG A O 1
ATOM 610 N N . PHE A 1 79 ? 0.185 -7.403 -3.802 1.00 94.62 79 PHE A N 1
ATOM 611 C CA . PHE A 1 79 ? -1.213 -7.631 -3.430 1.00 94.62 79 PHE A CA 1
ATOM 612 C C . PHE A 1 79 ? -2.022 -8.331 -4.528 1.00 94.62 79 PHE A C 1
ATOM 614 O O . PHE A 1 79 ? -3.241 -8.442 -4.400 1.00 94.62 79 PHE A O 1
ATOM 621 N N . ASN A 1 80 ? -1.356 -8.812 -5.584 1.00 93.25 80 ASN A N 1
ATOM 622 C CA . ASN A 1 80 ? -1.974 -9.489 -6.719 1.00 93.25 80 ASN A CA 1
ATOM 623 C C . ASN A 1 80 ? -3.136 -8.681 -7.329 1.00 93.25 80 ASN A C 1
ATOM 625 O O . ASN A 1 80 ? -4.186 -9.221 -7.678 1.00 93.25 80 ASN A O 1
ATOM 629 N N . LYS A 1 81 ? -2.973 -7.355 -7.387 1.00 93.75 81 LYS A N 1
ATOM 630 C CA . LYS A 1 81 ? -3.926 -6.441 -8.016 1.00 93.75 81 LYS A CA 1
ATOM 631 C C . LYS A 1 81 ? -3.639 -6.344 -9.520 1.00 93.75 81 LYS A C 1
ATOM 633 O O . LYS A 1 81 ? -2.496 -6.551 -9.929 1.00 93.75 81 LYS A O 1
ATOM 638 N N . PRO A 1 82 ? -4.641 -5.997 -10.346 1.00 92.50 82 PRO A N 1
ATOM 639 C CA . PRO A 1 82 ? -4.446 -5.835 -11.782 1.00 92.50 82 PRO A CA 1
ATOM 640 C C . PRO A 1 82 ? -3.340 -4.822 -12.107 1.00 92.50 82 PRO A C 1
ATOM 642 O O . PRO A 1 82 ? -3.329 -3.707 -11.580 1.00 92.50 82 PRO A O 1
ATOM 645 N N . LEU A 1 83 ? -2.430 -5.207 -13.001 1.00 90.38 83 LEU A N 1
ATOM 646 C CA . LEU A 1 83 ? -1.363 -4.361 -13.533 1.00 90.38 83 LEU A CA 1
ATOM 647 C C . LEU A 1 83 ? -1.515 -4.252 -15.046 1.00 90.38 83 LEU A C 1
ATOM 649 O O . LEU A 1 83 ? -1.877 -5.225 -15.699 1.00 90.38 83 LEU A O 1
ATOM 653 N N . LYS A 1 84 ? -1.176 -3.086 -15.607 1.00 85.69 84 LYS A N 1
ATOM 654 C CA . LYS A 1 84 ? -1.123 -2.916 -17.066 1.00 85.69 84 LYS A CA 1
ATOM 655 C C . LYS A 1 84 ? 0.009 -3.743 -17.686 1.00 85.69 84 LYS A C 1
ATOM 657 O O . LYS A 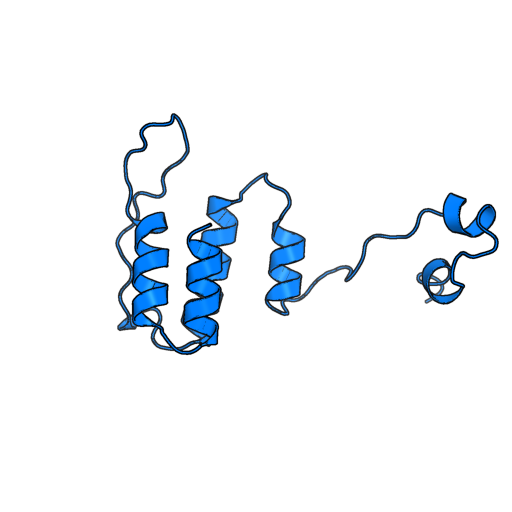1 84 ? -0.203 -4.398 -18.694 1.00 85.69 84 LYS A O 1
ATOM 662 N N . TYR A 1 85 ? 1.186 -3.712 -17.058 1.00 83.12 85 TYR A N 1
ATOM 663 C CA . TYR A 1 85 ? 2.353 -4.501 -17.449 1.00 83.12 85 TYR A CA 1
ATOM 664 C C . TYR A 1 85 ? 3.015 -5.093 -16.193 1.00 83.12 85 TYR A C 1
ATOM 666 O O . TYR A 1 85 ? 3.225 -4.351 -15.222 1.00 83.12 85 TYR A O 1
ATOM 674 N N . PRO A 1 86 ? 3.327 -6.405 -16.179 1.00 83.00 86 PRO A N 1
ATOM 675 C CA . PRO A 1 86 ? 3.909 -7.087 -15.019 1.00 83.00 86 PRO A CA 1
ATOM 676 C C . PRO A 1 86 ? 5.401 -6.787 -14.818 1.00 83.00 86 PRO A C 1
ATOM 678 O O . PRO A 1 86 ? 5.908 -6.945 -13.703 1.00 83.00 86 PRO A O 1
ATOM 681 N N . TYR A 1 87 ? 6.083 -6.301 -15.861 1.00 84.00 87 TYR A N 1
ATOM 682 C CA . TYR A 1 87 ? 7.495 -5.917 -15.860 1.00 84.00 87 TYR A CA 1
ATOM 683 C C . TYR A 1 87 ? 7.720 -4.678 -16.734 1.00 84.00 87 TYR A C 1
ATOM 685 O O . TYR A 1 87 ? 6.902 -4.362 -17.600 1.00 84.00 87 TYR A O 1
ATOM 693 N N . MET A 1 88 ? 8.826 -3.972 -16.492 1.00 82.88 88 MET A N 1
ATOM 694 C CA . MET A 1 88 ? 9.322 -2.964 -17.429 1.00 82.88 88 MET A CA 1
ATOM 695 C C . MET A 1 88 ? 9.980 -3.653 -18.623 1.00 82.88 88 MET A C 1
ATOM 697 O O . MET A 1 88 ? 10.484 -4.768 -18.499 1.00 82.88 88 MET A O 1
ATOM 701 N N . MET A 1 89 ? 9.966 -2.978 -19.768 1.00 80.88 89 MET A N 1
ATOM 702 C CA . MET A 1 89 ? 10.565 -3.496 -20.992 1.00 80.88 89 MET A CA 1
ATOM 703 C C . MET A 1 89 ? 12.082 -3.548 -20.854 1.00 80.88 89 MET A C 1
ATOM 705 O O . MET A 1 89 ? 12.701 -2.613 -20.336 1.00 80.88 89 MET A O 1
ATOM 709 N N . THR A 1 90 ? 12.672 -4.619 -21.369 1.00 84.88 90 THR A N 1
ATOM 710 C CA . THR A 1 90 ? 14.118 -4.678 -21.553 1.00 84.88 90 THR A CA 1
ATOM 711 C C . THR A 1 90 ? 14.508 -3.724 -22.682 1.00 84.88 90 THR A C 1
ATOM 713 O O . THR A 1 90 ? 13.842 -3.711 -23.721 1.00 84.88 90 THR A O 1
ATOM 716 N N . PRO A 1 91 ? 15.548 -2.890 -22.505 1.00 87.62 91 PRO A N 1
ATOM 717 C CA . PRO A 1 91 ? 16.001 -1.995 -23.559 1.00 87.62 91 PRO A CA 1
ATOM 718 C C . PRO A 1 91 ? 16.420 -2.774 -24.807 1.00 87.62 91 PRO A C 1
ATOM 720 O O . PRO A 1 91 ? 17.140 -3.766 -24.708 1.00 87.62 91 PRO A O 1
ATOM 723 N N . GLN A 1 92 ? 16.054 -2.280 -25.990 1.00 87.00 92 GLN A N 1
ATOM 724 C CA . GLN A 1 92 ? 16.431 -2.913 -27.258 1.00 87.00 92 GLN A CA 1
ATOM 725 C C . GLN A 1 92 ? 17.955 -3.054 -27.409 1.00 87.00 92 GLN A C 1
ATOM 727 O O . GLN A 1 92 ? 18.443 -4.056 -27.922 1.00 87.00 92 GLN A O 1
ATOM 732 N N . THR A 1 93 ? 18.723 -2.098 -26.881 1.00 91.12 93 THR A N 1
ATOM 733 C CA . THR A 1 93 ? 20.189 -2.156 -26.888 1.00 91.12 93 THR A CA 1
ATOM 734 C C . THR A 1 93 ? 20.751 -3.349 -26.120 1.00 91.12 93 THR A C 1
ATOM 736 O O . THR A 1 93 ? 21.803 -3.849 -26.506 1.00 91.12 93 THR A O 1
ATOM 739 N N . GLU A 1 94 ? 20.079 -3.807 -25.057 1.00 90.50 94 GLU A N 1
ATOM 740 C CA . GLU A 1 94 ? 20.478 -5.030 -24.350 1.00 90.50 94 GLU A CA 1
ATOM 741 C C . GLU A 1 94 ? 20.266 -6.246 -25.249 1.00 90.50 94 GLU A C 1
ATOM 743 O O . GLU A 1 94 ? 21.170 -7.057 -25.396 1.00 90.50 94 GLU A O 1
ATOM 748 N N . CYS A 1 95 ? 19.128 -6.324 -25.938 1.00 88.69 95 CYS A N 1
ATOM 749 C CA . CYS A 1 95 ? 18.832 -7.420 -26.859 1.00 88.69 95 CYS A CA 1
ATOM 750 C C . CYS A 1 95 ? 19.790 -7.483 -28.059 1.00 88.69 95 CYS A C 1
ATOM 752 O O . CYS A 1 95 ? 20.154 -8.564 -28.505 1.00 88.69 95 CYS A O 1
ATOM 754 N N . GLU A 1 96 ? 20.226 -6.335 -28.581 1.00 90.38 96 GLU A N 1
ATOM 755 C C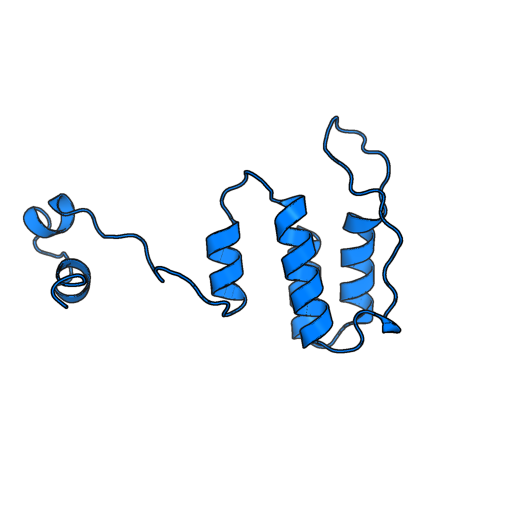A . GLU A 1 96 ? 21.113 -6.287 -29.751 1.00 90.38 96 GLU A CA 1
ATOM 756 C C . GLU A 1 96 ? 22.592 -6.507 -29.408 1.00 90.38 96 GLU A C 1
ATOM 758 O O . GLU A 1 96 ? 23.351 -7.008 -30.237 1.00 90.38 96 GLU A O 1
ATOM 763 N N . ARG A 1 97 ? 23.036 -6.081 -28.217 1.00 92.62 97 ARG A N 1
ATOM 764 C CA . ARG A 1 97 ? 24.467 -6.050 -27.863 1.00 92.62 97 ARG A CA 1
ATOM 765 C C . ARG A 1 97 ? 24.889 -7.128 -26.878 1.00 92.62 97 ARG A C 1
ATOM 767 O O . ARG A 1 97 ? 26.078 -7.438 -26.813 1.00 92.62 97 ARG A O 1
ATOM 774 N N . ASN A 1 98 ? 23.961 -7.684 -26.105 1.00 90.44 98 ASN A N 1
ATOM 775 C CA . ASN A 1 98 ? 24.262 -8.739 -25.153 1.00 90.44 98 ASN A CA 1
ATOM 776 C C . ASN A 1 98 ? 23.915 -10.103 -25.757 1.00 90.44 98 ASN A C 1
ATOM 778 O O . ASN A 1 98 ? 22.760 -10.513 -25.764 1.00 90.44 98 ASN A O 1
ATOM 782 N N . ALA A 1 99 ? 24.934 -10.845 -26.195 1.00 90.06 99 ALA A N 1
ATOM 783 C CA . ALA A 1 99 ? 24.772 -12.197 -26.737 1.00 90.06 99 ALA A CA 1
ATOM 784 C C . ALA A 1 99 ? 24.185 -13.214 -25.733 1.00 90.06 99 ALA A C 1
ATOM 786 O O . ALA A 1 99 ? 23.782 -14.299 -26.137 1.00 90.06 99 ALA A O 1
ATOM 787 N N . ASN A 1 100 ? 24.150 -12.878 -24.437 1.00 90.69 100 ASN A N 1
ATOM 788 C CA . ASN A 1 100 ? 23.542 -13.697 -23.387 1.00 90.69 100 ASN A CA 1
ATOM 789 C C . ASN A 1 100 ? 22.142 -13.203 -22.979 1.00 90.69 100 ASN A C 1
ATOM 791 O O . ASN A 1 100 ? 21.598 -13.697 -21.988 1.00 90.69 100 ASN A O 1
ATOM 795 N N . ALA A 1 101 ? 21.578 -12.195 -23.656 1.00 86.81 101 ALA A N 1
ATOM 796 C CA . ALA A 1 101 ? 20.218 -11.749 -23.380 1.00 86.81 101 ALA A CA 1
ATOM 797 C C . ALA A 1 101 ? 19.232 -12.893 -23.690 1.00 86.81 101 ALA A C 1
ATOM 799 O O . ALA A 1 101 ? 19.289 -13.445 -24.786 1.00 86.81 101 ALA A O 1
AT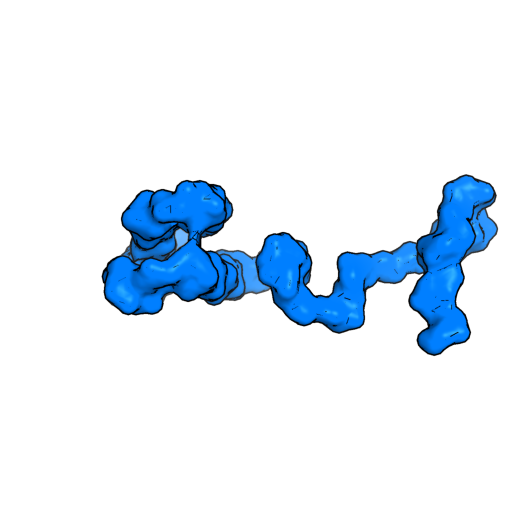OM 800 N N . PRO A 1 102 ? 18.341 -13.275 -22.756 1.00 85.75 102 PRO A N 1
ATOM 801 C CA . PRO A 1 102 ? 17.380 -14.341 -23.019 1.00 85.75 102 PRO A CA 1
ATOM 802 C C . PRO A 1 102 ? 16.358 -13.922 -24.084 1.00 85.75 102 PRO A C 1
ATOM 804 O O . PRO A 1 102 ? 15.706 -12.884 -23.935 1.00 85.75 102 PRO A O 1
ATOM 807 N N . ASP A 1 103 ? 16.158 -14.766 -25.100 1.00 82.81 103 ASP A N 1
ATOM 808 C CA . ASP A 1 103 ? 15.245 -14.497 -26.223 1.00 82.81 103 ASP A CA 1
ATOM 809 C C . ASP A 1 103 ? 13.810 -14.189 -25.758 1.00 82.81 103 ASP A C 1
ATOM 811 O O . ASP A 1 103 ? 13.165 -13.270 -26.264 1.00 82.81 103 ASP A O 1
ATOM 815 N N . GLU A 1 104 ? 13.327 -14.894 -24.729 1.00 83.25 104 GLU A N 1
ATOM 816 C CA . GLU A 1 104 ? 11.979 -14.732 -24.157 1.00 83.25 104 GLU A CA 1
ATOM 817 C C . GLU A 1 104 ? 11.696 -13.301 -23.674 1.00 83.25 104 GLU A C 1
ATOM 819 O O . GLU A 1 104 ? 10.569 -12.813 -23.749 1.00 83.25 104 GLU A O 1
ATOM 824 N N . VAL A 1 105 ? 12.726 -12.607 -23.188 1.00 80.56 105 VAL A N 1
ATOM 825 C CA . VAL A 1 105 ? 12.602 -11.249 -22.650 1.00 80.56 105 VAL A CA 1
ATOM 826 C C . VAL A 1 105 ? 12.684 -10.204 -23.774 1.00 80.56 105 VAL A C 1
ATOM 828 O O . VAL A 1 105 ? 12.139 -9.106 -23.643 1.00 80.56 105 VAL A O 1
ATOM 831 N N . CYS A 1 106 ? 13.322 -10.549 -24.895 1.00 80.12 106 CYS A N 1
ATOM 832 C CA . CYS A 1 106 ? 13.509 -9.677 -26.054 1.00 80.12 106 CYS A CA 1
ATOM 833 C C . CYS A 1 106 ? 12.361 -9.733 -27.078 1.00 80.12 106 CYS A C 1
ATOM 835 O O . CYS A 1 106 ? 12.248 -8.834 -27.908 1.00 80.12 106 CYS A O 1
ATOM 837 N N . LEU A 1 107 ? 11.482 -10.739 -27.006 1.00 71.12 107 LEU A N 1
ATOM 838 C CA . LEU A 1 107 ? 10.382 -10.956 -27.961 1.00 71.12 107 LEU A CA 1
ATOM 839 C C . LEU A 1 107 ? 8.989 -10.541 -27.454 1.00 71.12 107 LEU A C 1
ATOM 841 O O . LEU A 1 107 ? 8.004 -10.729 -28.169 1.00 71.12 107 LEU A O 1
ATOM 845 N N . ALA A 1 108 ? 8.887 -9.950 -26.258 1.00 63.44 108 ALA A N 1
ATOM 846 C CA . ALA A 1 108 ? 7.634 -9.747 -25.513 1.00 63.44 108 ALA A CA 1
ATOM 847 C C . ALA A 1 108 ? 6.560 -8.821 -26.153 1.00 63.44 108 ALA A C 1
ATOM 849 O O . ALA A 1 108 ? 5.611 -8.444 -25.470 1.00 63.44 108 ALA A O 1
ATOM 850 N N . PHE A 1 109 ? 6.681 -8.440 -27.433 1.00 58.94 109 PHE A N 1
ATOM 851 C CA . PHE A 1 109 ? 5.773 -7.514 -28.134 1.00 58.94 109 PHE A CA 1
ATOM 852 C C . PHE A 1 109 ? 5.443 -7.914 -29.587 1.00 58.94 109 PHE A C 1
ATOM 854 O O . PHE A 1 109 ? 5.155 -7.043 -30.404 1.00 58.94 109 PHE A O 1
ATOM 861 N N . THR A 1 110 ? 5.496 -9.202 -29.941 1.00 54.62 110 THR A N 1
ATOM 862 C CA . THR A 1 110 ? 5.079 -9.672 -31.284 1.00 54.62 110 THR A CA 1
ATOM 863 C C . THR A 1 110 ? 3.618 -10.132 -31.383 1.00 54.62 110 THR A C 1
ATOM 865 O O . THR A 1 110 ? 3.221 -10.631 -32.434 1.00 54.62 110 THR A O 1
ATOM 868 N N . GLU A 1 111 ? 2.800 -9.895 -30.354 1.00 45.06 111 GLU A N 1
ATOM 869 C CA . GLU A 1 111 ? 1.354 -10.189 -30.349 1.00 45.06 111 GLU A CA 1
ATOM 870 C C . GLU A 1 111 ? 0.498 -8.947 -30.073 1.00 45.06 111 GLU A C 1
ATOM 872 O O . GLU A 1 111 ? 0.847 -8.167 -29.154 1.00 45.06 111 GLU A O 1
#

Foldseek 3Di:
DLLVVLLVCLVVVNNVSSQVSLQVQQCDPDDPDPDDGNNHDRDDCVQQVHSVSSLVSSLVSCCVVCPPVPCNLVSCVVVVHDDPDVDDQDDVCCVVPPPPPDPVRNCVPPD

Sequence (111 aa):
MRLIQAEVNARQGNLQAALDLVNQVRTPCTSVLAEPVACLPALTLGQVSTQAAMLDQILKERDYELYLQGVRWSDLRRFNKPLKYPYMMTPQTECERNANAPDEVCLAFTE